Protein AF-A0A4U2ZCF8-F1 (afdb_monomer)

Nearest PDB structures (foldseek):
  4tkr-assembly1_A  TM=8.141E-01  e=1.407E+00  Listeria monocytogenes
  8wmw-assembly1_K  TM=3.908E-01  e=4.913E+00  Rhodomonas salina

Solvent-accessible surface area (backbone atoms only — not comparable to full-atom values): 3665 Å² total; per-residue (Å²): 134,88,71,86,43,70,69,56,55,51,49,27,52,54,45,16,54,51,24,18,64,34,52,77,47,62,49,75,80,49,92,100,37,62,54,41,62,22,59,57,51,38,54,52,45,18,71,75,66,34,66,69,40,18,52,52,14,48,56,51,8,46,61,62,49,76,107

Sequence (67 aa):
MNKLTTKLVVAIGIGAALYGVLGLWGFSIAPNTFIKPALAILTVFGALFGPVAGLLIGLIGHTVTDT

Secondary structure (DSSP, 8-state):
-----HHHHHHHHHHHHHHHHHHT--EEEETTEEE-THHHHHHHHHHHH-HHHHHHHHHHHHHHH--

Organism: Bacillus mycoides (NCBI:txid1405)

Radius of gyration: 12.81 Å; Cα contacts (8 Å, |Δi|>4): 80; chains: 1; bounding box: 31×22×39 Å

Mean predicted aligned error: 5.11 Å

pLDDT: mean 86.4, std 9.65, range [40.62, 94.06]

InterPro domains:
  IPR009825 ECF transporter, substrate-specific component-like [PF07155] (3-67)

Foldseek 3Di:
DDDPDPVLVVLLVVLLVVLQVQLLDFDDPDVVDTDGCSVVSLVVSCVVNHVVSSVSSVVSSCVNNVD

Structure (mmCIF, N/CA/C/O backbone):
data_AF-A0A4U2ZCF8-F1
#
_entry.id   AF-A0A4U2ZCF8-F1
#
loop_
_atom_site.group_PDB
_atom_site.id
_atom_site.type_symbol
_atom_site.label_atom_id
_atom_site.label_alt_id
_atom_site.label_comp_id
_atom_site.label_asym_id
_atom_site.label_entity_id
_atom_site.label_seq_id
_atom_site.pdbx_PDB_ins_code
_atom_site.Cartn_x
_atom_site.Cartn_y
_atom_site.Cartn_z
_atom_site.occupancy
_atom_site.B_iso_or_equiv
_atom_site.auth_seq_id
_atom_site.auth_comp_id
_atom_site.auth_asym_id
_atom_site.auth_atom_id
_atom_site.pdbx_PDB_model_num
ATOM 1 N N . MET A 1 1 ? -7.824 11.793 21.460 1.00 40.62 1 MET A N 1
ATOM 2 C CA . MET A 1 1 ? -8.281 10.397 21.653 1.00 40.62 1 MET A CA 1
ATOM 3 C C . MET A 1 1 ? -8.086 9.659 20.330 1.00 40.62 1 MET A C 1
ATOM 5 O O . MET A 1 1 ? -9.003 9.577 19.523 1.00 40.62 1 MET A O 1
ATOM 9 N N . ASN A 1 2 ? -6.853 9.224 20.055 1.00 52.09 2 ASN A N 1
ATOM 10 C CA . ASN A 1 2 ? -6.474 8.618 18.776 1.00 52.09 2 ASN A CA 1
ATOM 11 C C . ASN A 1 2 ? -6.908 7.155 18.770 1.00 52.09 2 ASN A C 1
ATOM 13 O O . ASN A 1 2 ? -6.146 6.260 19.125 1.00 52.09 2 ASN A O 1
ATOM 17 N N . LYS A 1 3 ? -8.168 6.914 18.410 1.00 59.22 3 LYS A N 1
ATOM 18 C CA . LYS A 1 3 ? -8.652 5.557 18.190 1.00 59.22 3 LYS A CA 1
ATOM 1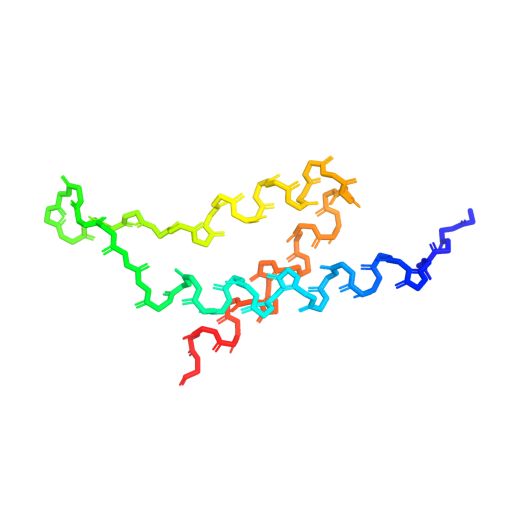9 C C . LYS A 1 3 ? -8.070 5.076 16.866 1.00 59.22 3 LYS A C 1
ATOM 21 O O . LYS A 1 3 ? -8.499 5.535 15.808 1.00 59.22 3 LYS A O 1
ATOM 26 N N . LEU A 1 4 ? -7.110 4.154 16.930 1.00 66.94 4 LEU A N 1
ATOM 27 C CA . LEU A 1 4 ? -6.863 3.222 15.834 1.00 66.94 4 LEU A CA 1
ATOM 28 C C . LEU A 1 4 ? -8.189 2.509 15.564 1.00 66.94 4 LEU A C 1
ATOM 30 O O . LEU A 1 4 ? -8.569 1.568 16.253 1.00 66.94 4 LEU A O 1
ATOM 34 N N . THR A 1 5 ? -8.956 3.057 14.629 1.00 84.31 5 THR A N 1
ATOM 35 C CA . THR A 1 5 ? -10.223 2.476 14.209 1.00 84.31 5 THR A CA 1
ATOM 36 C C . THR A 1 5 ? -9.929 1.210 13.421 1.00 84.31 5 THR A C 1
ATOM 38 O O . THR A 1 5 ? -8.954 1.158 12.667 1.00 84.31 5 THR A O 1
ATOM 41 N N . THR A 1 6 ? -10.786 0.200 13.550 1.00 88.06 6 THR A N 1
ATOM 42 C CA . THR A 1 6 ? -10.692 -1.051 12.790 1.00 88.06 6 THR A CA 1
ATOM 43 C C . THR A 1 6 ? -10.522 -0.782 11.294 1.00 88.06 6 THR A C 1
ATOM 45 O O . THR A 1 6 ? -9.727 -1.440 10.634 1.00 88.06 6 THR A O 1
ATOM 48 N N . LYS A 1 7 ? -11.174 0.268 10.770 1.00 88.31 7 LYS A N 1
ATOM 49 C CA . LYS A 1 7 ? -11.027 0.711 9.375 1.00 88.31 7 LYS A CA 1
ATOM 50 C C . LYS A 1 7 ? -9.577 1.044 9.002 1.00 88.31 7 LYS A C 1
ATOM 52 O O . LYS A 1 7 ? -9.147 0.709 7.906 1.00 88.31 7 LYS A O 1
ATOM 57 N N . LEU A 1 8 ? -8.836 1.704 9.890 1.00 89.50 8 LEU A N 1
ATOM 58 C CA . LEU A 1 8 ? -7.459 2.125 9.638 1.00 89.50 8 LEU A CA 1
ATOM 59 C C . LEU A 1 8 ? -6.511 0.924 9.700 1.00 89.50 8 LEU A C 1
ATOM 61 O O . LEU A 1 8 ? -5.652 0.790 8.838 1.00 89.50 8 LEU A O 1
ATOM 65 N N . VAL A 1 9 ? -6.721 0.010 10.651 1.00 90.44 9 VAL A N 1
ATOM 66 C CA . VAL A 1 9 ? -5.951 -1.243 10.742 1.00 90.44 9 VAL A CA 1
ATOM 67 C C . VAL A 1 9 ? -6.155 -2.106 9.493 1.00 90.44 9 VAL A C 1
ATOM 69 O O . VAL A 1 9 ? -5.186 -2.571 8.898 1.00 90.44 9 VAL A O 1
ATOM 72 N N . VAL A 1 10 ? -7.405 -2.266 9.045 1.00 92.81 10 VAL A N 1
ATOM 73 C CA . VAL A 1 10 ? -7.732 -3.013 7.819 1.00 92.81 10 VAL A CA 1
ATOM 74 C C . VAL A 1 10 ? -7.132 -2.339 6.584 1.00 92.81 10 VAL A C 1
ATOM 76 O O . VAL A 1 10 ? -6.557 -3.021 5.740 1.00 92.81 10 VAL A O 1
ATOM 79 N N . ALA A 1 11 ? -7.200 -1.007 6.491 1.00 91.88 11 ALA A N 1
ATOM 80 C CA . ALA A 1 11 ? -6.578 -0.268 5.396 1.00 91.88 11 ALA A CA 1
ATOM 81 C C . ALA A 1 11 ? -5.056 -0.473 5.345 1.00 91.88 11 ALA A C 1
ATOM 83 O O . ALA A 1 11 ? -4.512 -0.625 4.254 1.00 91.88 11 ALA A O 1
ATOM 84 N N . ILE A 1 12 ? -4.384 -0.537 6.502 1.00 92.81 12 ILE A N 1
ATOM 85 C CA . ILE A 1 12 ? -2.949 -0.842 6.571 1.00 92.81 12 ILE A CA 1
ATOM 86 C C . ILE A 1 12 ? -2.667 -2.260 6.070 1.00 92.81 12 ILE A C 1
ATOM 88 O O . ILE A 1 12 ? -1.771 -2.440 5.252 1.00 92.81 12 ILE A O 1
ATOM 92 N N . GLY A 1 13 ? -3.437 -3.259 6.510 1.00 92.25 13 GLY A N 1
ATOM 93 C CA . GLY A 1 13 ? -3.249 -4.648 6.075 1.00 92.25 13 GLY A CA 1
ATOM 94 C C . GLY A 1 13 ? -3.453 -4.836 4.568 1.00 92.25 13 GLY A C 1
ATOM 95 O O . GLY A 1 13 ? -2.607 -5.425 3.897 1.00 92.25 13 GLY A O 1
ATOM 96 N N . ILE A 1 14 ? -4.538 -4.27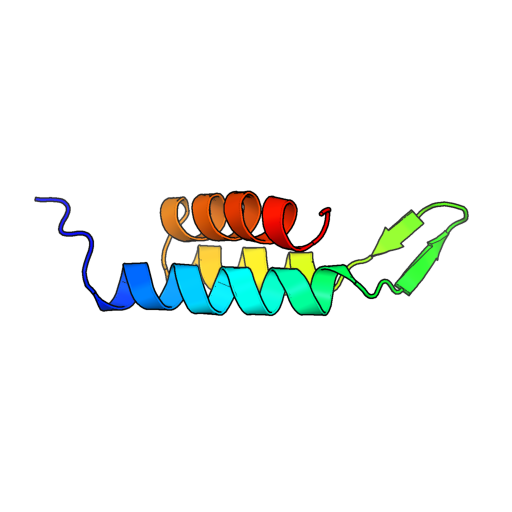7 4.019 1.00 94.06 14 ILE A N 1
ATOM 97 C CA . ILE A 1 14 ? -4.819 -4.327 2.574 1.00 94.06 14 ILE A CA 1
ATOM 98 C C . ILE A 1 14 ? -3.740 -3.567 1.797 1.00 94.06 14 ILE A C 1
ATOM 100 O O . ILE A 1 14 ? -3.214 -4.083 0.812 1.00 94.06 14 ILE A O 1
ATOM 104 N N . GLY A 1 15 ? -3.384 -2.361 2.246 1.00 92.81 15 GLY A N 1
ATOM 105 C CA . GLY A 1 15 ? -2.350 -1.550 1.611 1.00 92.81 15 GLY A CA 1
ATOM 106 C C . GLY A 1 15 ? -0.995 -2.254 1.590 1.00 92.81 15 GLY A C 1
ATOM 107 O O . GLY A 1 15 ? -0.332 -2.245 0.558 1.00 92.81 15 GLY A O 1
ATOM 108 N N . ALA A 1 16 ? -0.607 -2.909 2.688 1.00 92.38 16 ALA A N 1
ATOM 109 C CA . ALA A 1 16 ? 0.650 -3.648 2.783 1.00 92.38 16 ALA A CA 1
ATOM 110 C C . ALA A 1 16 ? 0.676 -4.871 1.852 1.00 92.38 16 ALA A C 1
ATOM 112 O O . ALA A 1 16 ? 1.676 -5.094 1.172 1.00 92.38 16 ALA A O 1
ATOM 113 N N . ALA A 1 17 ? -0.428 -5.621 1.755 1.00 92.31 17 ALA A N 1
ATOM 114 C CA . ALA A 1 17 ? -0.538 -6.748 0.827 1.00 92.31 17 ALA A CA 1
ATOM 115 C C . ALA A 1 17 ? -0.462 -6.295 -0.643 1.00 92.31 17 ALA A C 1
ATOM 117 O O . ALA A 1 17 ? 0.264 -6.888 -1.441 1.00 92.31 17 ALA A O 1
ATOM 118 N N . LEU A 1 18 ? -1.167 -5.212 -0.998 1.00 92.25 18 LEU A N 1
ATOM 119 C CA . LEU A 1 18 ? -1.111 -4.627 -2.342 1.00 92.25 18 LEU A CA 1
ATOM 120 C C . LEU A 1 18 ? 0.288 -4.095 -2.668 1.00 92.25 18 LEU A C 1
ATOM 122 O O . LEU A 1 18 ? 0.780 -4.335 -3.769 1.00 92.25 18 LEU A O 1
ATOM 126 N N . TYR A 1 19 ? 0.932 -3.409 -1.719 1.00 91.62 19 TYR A N 1
ATOM 127 C CA . TYR A 1 19 ? 2.313 -2.950 -1.857 1.00 91.62 19 TYR A CA 1
ATOM 128 C C . TYR A 1 19 ? 3.255 -4.129 -2.117 1.00 91.62 19 TYR A C 1
ATOM 130 O O . TYR A 1 19 ? 4.047 -4.057 -3.050 1.00 91.62 19 TYR A O 1
ATOM 138 N N . GLY A 1 20 ? 3.104 -5.220 -1.356 1.00 89.56 20 GLY A N 1
ATOM 139 C CA . GLY A 1 20 ? 3.824 -6.481 -1.538 1.00 89.56 20 GLY A CA 1
ATOM 140 C C . GLY A 1 20 ? 3.769 -6.987 -2.976 1.00 89.56 20 GLY A C 1
ATOM 141 O O . GLY A 1 20 ? 4.787 -7.097 -3.652 1.00 89.56 20 GLY A O 1
ATOM 142 N N . VAL A 1 21 ? 2.556 -7.220 -3.483 1.00 89.69 21 VAL A N 1
ATOM 143 C CA . VAL A 1 21 ? 2.337 -7.773 -4.83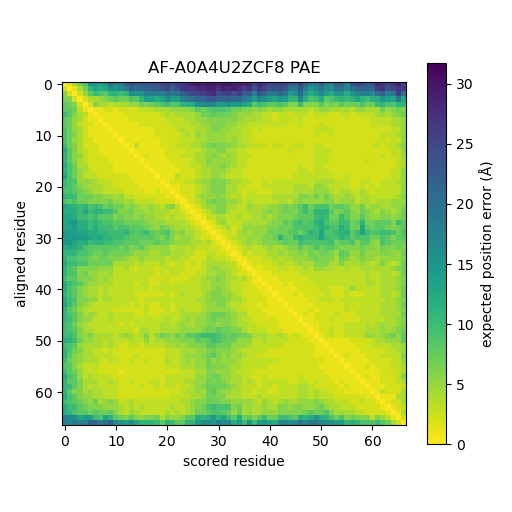1 1.00 89.69 21 VAL A CA 1
ATOM 144 C C . VAL A 1 21 ? 2.840 -6.831 -5.928 1.00 89.69 21 VAL A C 1
ATOM 146 O O . VAL A 1 21 ? 3.492 -7.265 -6.877 1.00 89.69 21 VAL A O 1
ATOM 149 N N . LEU A 1 22 ? 2.563 -5.532 -5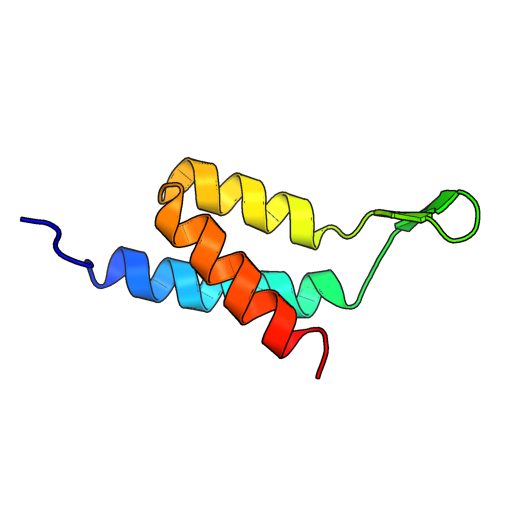.808 1.00 88.69 22 LEU A N 1
ATOM 150 C CA . LEU A 1 22 ? 2.980 -4.526 -6.792 1.00 88.69 22 LEU A CA 1
ATOM 151 C C . LEU A 1 22 ? 4.473 -4.193 -6.699 1.00 88.69 22 LEU A C 1
ATOM 153 O O . LEU A 1 22 ? 5.027 -3.614 -7.630 1.00 88.69 22 LEU A O 1
ATOM 157 N N . GLY A 1 23 ? 5.117 -4.539 -5.586 1.00 85.81 23 GLY A N 1
ATOM 158 C CA . GLY A 1 23 ? 6.547 -4.390 -5.357 1.00 85.81 23 GLY A CA 1
ATOM 159 C C . GLY A 1 23 ? 7.384 -5.464 -6.053 1.00 85.81 23 GLY A C 1
ATOM 160 O O . GLY A 1 23 ? 8.587 -5.271 -6.217 1.00 85.81 23 GLY A O 1
ATOM 161 N N . LEU A 1 24 ? 6.769 -6.554 -6.515 1.00 84.31 24 LEU A N 1
ATOM 162 C CA . LEU A 1 24 ? 7.450 -7.614 -7.269 1.00 84.31 24 LEU A CA 1
ATOM 163 C C . LEU A 1 24 ? 7.709 -7.230 -8.732 1.00 84.31 24 LEU A C 1
ATOM 165 O O . LEU A 1 24 ? 8.554 -7.825 -9.394 1.00 84.31 24 LEU A O 1
ATOM 169 N N . TRP A 1 25 ? 6.988 -6.227 -9.235 1.00 82.06 25 TRP A N 1
ATOM 170 C CA . TRP A 1 25 ? 7.040 -5.800 -10.628 1.00 82.06 25 TRP A CA 1
ATOM 171 C C . TRP A 1 25 ? 7.519 -4.353 -10.719 1.00 82.06 25 TRP A C 1
ATOM 173 O O . TRP A 1 25 ? 7.249 -3.524 -9.849 1.00 82.06 25 TRP A O 1
ATOM 183 N N . GLY A 1 26 ? 8.235 -4.028 -11.790 1.00 84.75 26 GLY A N 1
ATOM 184 C CA . GLY A 1 26 ? 8.734 -2.681 -12.019 1.00 84.75 26 GLY A CA 1
ATOM 185 C C . GLY A 1 26 ? 8.944 -2.406 -13.497 1.00 84.75 26 GLY A C 1
ATOM 186 O O . GLY A 1 26 ? 9.373 -3.276 -14.252 1.00 84.75 26 GLY A O 1
ATOM 187 N N . PHE A 1 27 ? 8.646 -1.179 -13.902 1.00 86.69 27 PHE A N 1
ATOM 188 C CA . PHE A 1 27 ? 8.889 -0.699 -15.254 1.00 86.69 27 PHE A CA 1
ATOM 189 C C . PHE A 1 27 ? 10.257 -0.026 -15.296 1.00 86.69 27 PHE A C 1
ATOM 191 O O . PHE A 1 27 ? 10.519 0.892 -14.518 1.00 86.69 27 PHE A O 1
ATOM 198 N N . SER A 1 28 ? 11.141 -0.484 -16.182 1.00 88.31 28 SER A N 1
ATOM 199 C CA . SER A 1 28 ? 12.448 0.149 -16.366 1.00 88.31 28 SER A CA 1
ATOM 200 C C . SER A 1 28 ? 12.278 1.477 -17.099 1.00 88.31 28 SER A C 1
ATOM 202 O O . SER A 1 28 ? 11.664 1.526 -18.163 1.00 88.31 28 SER A O 1
ATOM 204 N N . ILE A 1 29 ? 12.809 2.550 -16.517 1.00 88.69 29 ILE A N 1
ATOM 205 C CA . ILE A 1 29 ? 12.819 3.891 -17.128 1.00 88.69 29 ILE A CA 1
ATOM 206 C C . ILE A 1 29 ? 14.223 4.263 -17.599 1.00 88.69 29 ILE A C 1
ATOM 208 O O . ILE A 1 29 ? 14.384 4.990 -18.574 1.00 88.69 29 ILE A O 1
ATOM 212 N N . ALA A 1 30 ? 15.241 3.741 -16.921 1.00 91.19 30 ALA A N 1
ATOM 213 C CA . ALA A 1 30 ? 16.642 3.921 -17.261 1.00 91.19 30 ALA A CA 1
ATOM 214 C C . ALA A 1 30 ? 17.440 2.692 -16.783 1.00 91.19 30 ALA A C 1
ATOM 216 O O . ALA A 1 30 ? 16.909 1.880 -16.012 1.00 91.19 30 ALA A O 1
ATOM 217 N N . PRO A 1 31 ? 18.711 2.534 -17.196 1.00 88.06 31 PRO A N 1
ATOM 218 C CA . PRO A 1 31 ? 19.571 1.471 -16.683 1.00 88.06 31 PRO A CA 1
ATOM 219 C C . PRO A 1 31 ? 19.581 1.467 -15.149 1.00 88.06 31 PRO A C 1
ATOM 221 O O . PRO A 1 31 ? 19.773 2.510 -14.525 1.00 88.06 31 PRO A O 1
ATOM 224 N N . ASN A 1 32 ? 19.338 0.303 -14.541 1.00 84.50 32 ASN A N 1
ATOM 225 C CA . ASN A 1 32 ? 19.229 0.123 -13.084 1.00 84.50 32 ASN A CA 1
ATOM 226 C C . ASN A 1 32 ? 18.161 0.990 -12.381 1.00 84.50 32 ASN A C 1
ATOM 228 O O . ASN A 1 32 ? 18.157 1.078 -11.157 1.00 84.50 32 ASN A O 1
ATOM 232 N N . THR A 1 33 ? 17.244 1.619 -13.123 1.00 87.75 33 THR A N 1
ATOM 233 C CA . THR A 1 33 ? 16.173 2.455 -12.566 1.00 87.75 33 THR A CA 1
ATOM 234 C C . THR A 1 33 ? 14.820 1.873 -12.936 1.00 87.75 33 THR A C 1
ATOM 236 O O . THR A 1 33 ? 14.435 1.839 -14.109 1.00 87.75 33 THR A O 1
ATOM 239 N N . PHE A 1 34 ? 14.081 1.452 -11.915 1.00 86.00 34 PHE A N 1
ATOM 240 C CA . PHE A 1 34 ? 12.760 0.857 -12.056 1.00 86.00 34 PHE A CA 1
ATOM 241 C C . PHE A 1 34 ? 11.738 1.680 -11.281 1.00 86.00 34 PHE A C 1
ATOM 243 O O . PHE A 1 34 ? 11.925 1.956 -10.095 1.00 86.00 34 PHE A O 1
ATOM 250 N N . ILE A 1 35 ? 10.635 2.043 -11.935 1.00 87.88 35 ILE A N 1
ATOM 251 C CA . ILE A 1 35 ? 9.450 2.539 -11.240 1.00 87.88 35 ILE A CA 1
ATOM 252 C C . ILE A 1 35 ? 8.588 1.354 -10.843 1.00 87.88 35 ILE A C 1
ATOM 254 O O . ILE A 1 35 ? 8.141 0.568 -11.680 1.00 87.88 35 ILE A O 1
ATOM 258 N N . LYS A 1 36 ? 8.334 1.265 -9.539 1.00 88.56 36 LYS A N 1
ATOM 259 C CA . LYS A 1 36 ? 7.478 0.247 -8.940 1.00 88.56 36 LYS A CA 1
ATOM 260 C C . LYS A 1 36 ? 6.084 0.850 -8.731 1.00 88.56 36 LYS A C 1
ATOM 262 O O . LYS A 1 36 ? 5.978 1.882 -8.061 1.00 88.56 36 LYS A O 1
ATOM 267 N N . PRO A 1 37 ? 5.005 0.230 -9.238 1.00 87.06 37 PRO A N 1
ATOM 268 C CA . PRO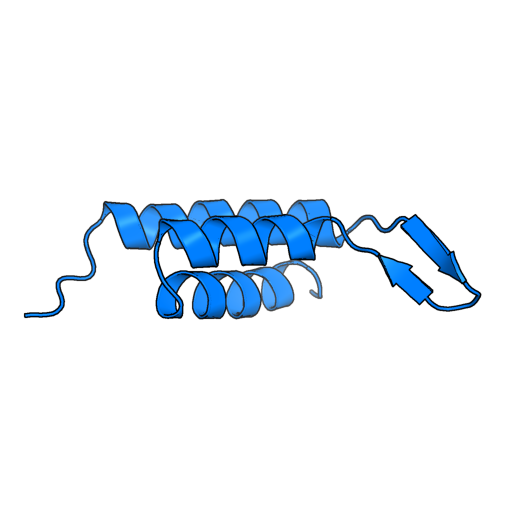 A 1 37 ? 3.642 0.706 -9.001 1.00 87.06 37 PRO A CA 1
ATOM 269 C C . PRO A 1 37 ? 3.257 0.684 -7.510 1.00 87.06 37 PRO A C 1
ATOM 271 O O . PRO A 1 37 ? 2.348 1.403 -7.100 1.00 87.06 37 PRO A O 1
ATOM 274 N N . ALA A 1 38 ? 3.999 -0.052 -6.675 1.00 87.56 38 ALA A N 1
ATOM 275 C CA . ALA A 1 38 ? 3.899 -0.007 -5.216 1.00 87.56 38 ALA A CA 1
ATOM 276 C C . ALA A 1 38 ? 4.001 1.420 -4.629 1.00 87.56 38 ALA A C 1
ATOM 278 O O . ALA A 1 38 ? 3.309 1.732 -3.658 1.00 87.56 38 ALA A O 1
ATOM 279 N N . LEU A 1 39 ? 4.782 2.323 -5.247 1.00 87.94 39 LEU A N 1
ATOM 280 C CA . LEU A 1 39 ? 4.859 3.725 -4.811 1.00 87.94 39 LEU A CA 1
ATOM 281 C C . LEU A 1 39 ? 3.516 4.458 -4.952 1.00 87.94 39 LEU A C 1
ATOM 283 O O . LEU A 1 39 ? 3.187 5.283 -4.103 1.00 87.94 39 LEU A O 1
ATOM 287 N N . ALA A 1 40 ? 2.729 4.153 -5.987 1.00 89.50 40 ALA A N 1
ATOM 288 C CA . ALA A 1 40 ? 1.422 4.777 -6.190 1.00 89.50 40 ALA A CA 1
ATOM 289 C C . ALA A 1 40 ? 0.411 4.331 -5.123 1.00 89.50 40 ALA A C 1
ATOM 291 O O . ALA A 1 40 ? -0.390 5.131 -4.647 1.00 89.50 40 ALA A O 1
ATOM 292 N N . ILE A 1 41 ? 0.472 3.069 -4.688 1.00 90.12 41 ILE A N 1
ATOM 293 C CA . ILE A 1 41 ? -0.368 2.586 -3.584 1.00 90.12 41 ILE A CA 1
ATOM 294 C C . ILE A 1 41 ? -0.019 3.302 -2.286 1.00 90.12 41 ILE A C 1
ATOM 296 O O . ILE A 1 41 ? -0.917 3.738 -1.566 1.00 90.12 41 ILE A O 1
ATOM 300 N N . LEU A 1 42 ? 1.272 3.479 -2.009 1.00 90.44 42 LEU A N 1
ATOM 301 C CA . LEU A 1 42 ? 1.723 4.161 -0.803 1.00 90.44 42 LEU A CA 1
ATOM 302 C C . LEU A 1 42 ? 1.201 5.605 -0.729 1.00 90.44 42 LEU A C 1
ATOM 304 O O . LEU A 1 42 ? 0.697 6.028 0.314 1.00 90.44 42 LEU A O 1
ATOM 308 N N . THR A 1 43 ? 1.272 6.347 -1.838 1.00 88.81 43 THR A N 1
ATOM 309 C CA . THR A 1 43 ? 0.807 7.741 -1.894 1.00 88.81 43 THR A CA 1
ATOM 310 C C . THR A 1 43 ? -0.714 7.848 -1.820 1.00 88.81 43 THR A C 1
ATOM 312 O O . THR A 1 43 ? -1.222 8.693 -1.082 1.00 88.81 43 THR A O 1
ATOM 315 N N . VAL A 1 44 ? -1.454 6.964 -2.498 1.00 91.94 44 VAL A N 1
ATOM 316 C CA . VAL A 1 44 ? -2.927 6.943 -2.457 1.00 91.94 44 VAL A CA 1
ATOM 317 C C . VAL A 1 44 ? -3.435 6.608 -1.053 1.00 91.94 44 VAL A C 1
ATOM 319 O O . VAL A 1 44 ? -4.271 7.331 -0.509 1.00 91.94 44 VAL A O 1
ATOM 322 N N . PHE A 1 45 ? -2.915 5.554 -0.420 1.00 90.44 45 PHE A N 1
ATOM 323 C CA . PHE A 1 45 ? -3.350 5.182 0.928 1.00 90.44 45 PHE A CA 1
ATOM 324 C C . PHE A 1 45 ? -2.892 6.193 1.987 1.00 90.44 45 PHE A C 1
ATOM 326 O O . PHE A 1 45 ? -3.649 6.473 2.917 1.00 90.44 45 PHE A O 1
ATOM 333 N N . GLY A 1 46 ? -1.707 6.793 1.831 1.00 89.00 46 GLY A N 1
ATOM 334 C CA . GLY A 1 46 ? -1.246 7.884 2.693 1.00 89.00 46 GLY A CA 1
ATOM 335 C C . GLY A 1 46 ? -2.128 9.133 2.599 1.00 89.00 46 GLY A C 1
ATOM 336 O O . GLY A 1 46 ? -2.428 9.747 3.622 1.00 89.00 46 GLY A O 1
ATOM 337 N N . ALA A 1 47 ? -2.605 9.476 1.398 1.00 90.94 47 ALA A N 1
ATOM 338 C CA . ALA A 1 47 ? -3.524 10.595 1.195 1.00 90.94 47 ALA A CA 1
ATOM 339 C C . ALA A 1 47 ? -4.922 10.328 1.783 1.00 90.94 47 ALA A C 1
ATOM 341 O O . ALA A 1 47 ? -5.536 11.233 2.344 1.00 90.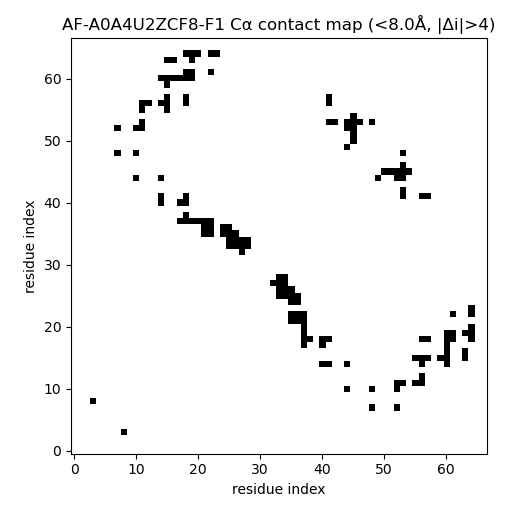94 47 ALA A O 1
ATOM 342 N N . LEU A 1 48 ? -5.423 9.090 1.685 1.00 89.62 48 LEU A N 1
ATOM 343 C CA . LEU A 1 48 ? -6.777 8.731 2.126 1.00 89.62 48 LEU A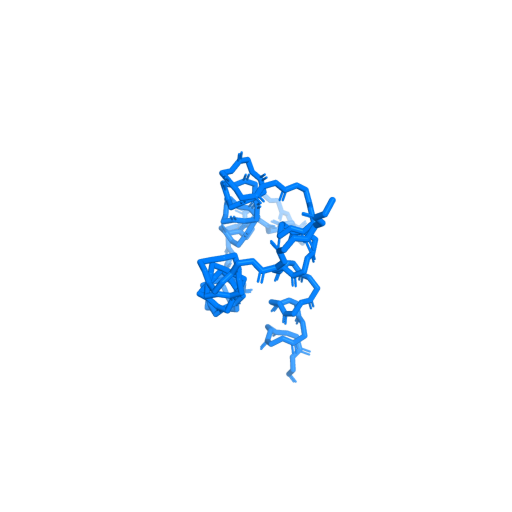 CA 1
ATOM 344 C C . LEU A 1 48 ? -6.886 8.422 3.627 1.00 89.62 48 LEU A C 1
ATOM 346 O O . LEU A 1 48 ? -7.882 8.774 4.259 1.00 89.62 48 LEU A O 1
ATOM 350 N N . PHE A 1 49 ? -5.894 7.736 4.200 1.00 87.81 49 PHE A N 1
ATOM 351 C CA . PHE A 1 49 ? -5.923 7.242 5.586 1.00 87.81 49 PHE A CA 1
ATOM 352 C C . PHE A 1 49 ? -4.942 7.975 6.510 1.00 87.81 49 PHE A C 1
ATOM 354 O O . PHE A 1 49 ? -4.887 7.693 7.709 1.00 87.81 49 PHE A O 1
ATOM 361 N N . GLY A 1 50 ? -4.205 8.944 5.967 1.00 89.12 50 GLY A N 1
ATOM 362 C CA . GLY A 1 50 ? -3.267 9.786 6.690 1.00 89.12 50 GLY A CA 1
ATOM 363 C C . GLY A 1 50 ? -1.824 9.264 6.676 1.00 89.12 50 GLY A C 1
ATOM 364 O O . GLY A 1 50 ? -1.555 8.108 6.332 1.00 89.12 50 GLY A O 1
ATOM 365 N N . PRO A 1 51 ? -0.872 10.112 7.107 1.00 88.31 51 PRO A N 1
ATOM 366 C CA . PRO A 1 51 ? 0.561 9.847 6.975 1.00 88.31 51 PRO A CA 1
ATOM 367 C C . PRO A 1 51 ? 1.023 8.626 7.777 1.00 88.31 51 PRO A C 1
ATOM 369 O O . PRO A 1 51 ? 1.893 7.888 7.327 1.00 88.31 51 PRO A O 1
ATOM 372 N N . VAL A 1 52 ? 0.408 8.369 8.937 1.00 89.06 52 VAL A N 1
ATOM 373 C CA . VAL A 1 52 ? 0.742 7.211 9.784 1.00 89.06 52 VAL A CA 1
ATOM 374 C C . VAL A 1 52 ? 0.360 5.896 9.100 1.00 89.06 52 VAL A C 1
ATOM 376 O O . VAL A 1 52 ? 1.129 4.941 9.143 1.00 89.06 52 VAL A O 1
ATOM 379 N N . ALA A 1 53 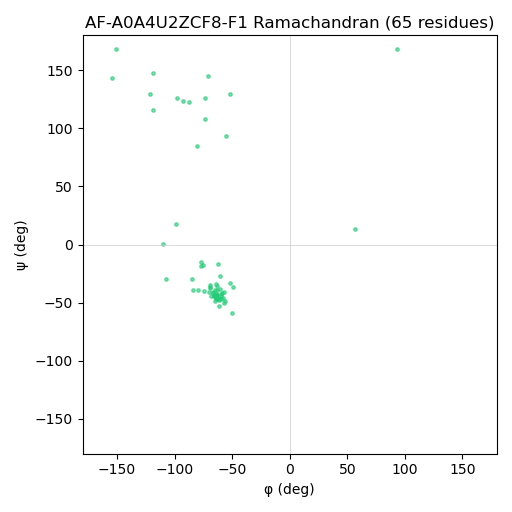? -0.800 5.848 8.436 1.00 89.38 53 ALA A N 1
ATOM 380 C CA . ALA A 1 53 ? -1.228 4.661 7.702 1.00 89.38 53 ALA A CA 1
ATOM 381 C C . ALA A 1 53 ? -0.305 4.393 6.508 1.00 89.38 53 ALA A C 1
ATOM 383 O O . ALA A 1 53 ? 0.135 3.263 6.332 1.00 89.38 53 ALA A O 1
ATOM 384 N N . GLY A 1 54 ? 0.051 5.436 5.749 1.00 90.31 54 GLY A N 1
ATOM 385 C CA . GLY A 1 54 ? 1.030 5.333 4.665 1.00 90.31 54 GLY A CA 1
ATOM 386 C C . GLY A 1 54 ? 2.375 4.792 5.153 1.00 90.31 54 GLY A C 1
ATOM 387 O O . GLY A 1 54 ? 2.864 3.805 4.617 1.00 90.31 54 GLY A O 1
ATOM 388 N N . LEU A 1 55 ? 2.938 5.360 6.224 1.00 90.88 55 LEU A N 1
ATOM 389 C CA . LEU A 1 55 ? 4.214 4.902 6.786 1.00 90.88 55 LEU A CA 1
ATOM 390 C C . LEU A 1 55 ? 4.167 3.412 7.159 1.00 90.88 55 LEU A C 1
ATOM 392 O O . LEU A 1 55 ? 5.043 2.652 6.751 1.00 90.88 55 LEU A O 1
ATOM 396 N N . LEU A 1 56 ? 3.125 2.981 7.876 1.00 91.75 56 LEU A N 1
ATOM 397 C CA . LEU A 1 56 ? 2.969 1.583 8.289 1.00 91.75 56 LEU A CA 1
ATOM 398 C C . LEU A 1 56 ? 2.771 0.638 7.096 1.00 91.75 56 LEU A C 1
ATOM 400 O O . LEU A 1 56 ? 3.355 -0.442 7.083 1.00 91.75 56 LEU A O 1
ATOM 404 N N . ILE A 1 57 ? 2.006 1.053 6.082 1.00 93.00 57 ILE A N 1
ATOM 405 C CA . ILE A 1 57 ? 1.838 0.297 4.832 1.00 93.00 57 ILE A CA 1
ATOM 406 C C . ILE A 1 57 ? 3.180 0.106 4.130 1.00 93.00 57 ILE A C 1
ATOM 408 O O . ILE A 1 57 ? 3.485 -1.008 3.719 1.00 93.00 57 ILE A O 1
ATOM 412 N N . GLY A 1 58 ? 3.979 1.167 4.001 1.00 90.06 58 GLY A N 1
ATOM 413 C CA . GLY A 1 58 ? 5.286 1.100 3.348 1.00 90.06 58 GLY A CA 1
ATOM 414 C C . GLY A 1 58 ? 6.275 0.229 4.117 1.00 90.06 58 GLY A C 1
ATOM 415 O O . GLY A 1 58 ? 6.938 -0.605 3.513 1.00 90.06 58 GLY A O 1
ATOM 416 N N . LEU A 1 59 ? 6.331 0.375 5.446 1.00 90.94 59 LEU A N 1
ATOM 417 C CA . LEU A 1 59 ? 7.218 -0.415 6.302 1.00 90.94 59 LEU A CA 1
ATOM 418 C C . LEU A 1 59 ? 6.884 -1.912 6.214 1.00 90.94 59 LEU A C 1
ATOM 420 O O . LEU A 1 59 ? 7.756 -2.722 5.915 1.00 90.94 59 LEU A O 1
ATOM 424 N N . ILE A 1 60 ? 5.615 -2.272 6.433 1.00 91.19 60 ILE A N 1
ATOM 425 C CA . ILE A 1 60 ? 5.162 -3.669 6.399 1.00 91.19 60 ILE A CA 1
ATOM 426 C C . ILE A 1 60 ? 5.244 -4.212 4.967 1.00 91.19 60 ILE A C 1
ATOM 428 O O . ILE A 1 60 ? 5.754 -5.306 4.746 1.00 91.19 60 ILE A O 1
ATOM 432 N N . GLY A 1 61 ? 4.798 -3.439 3.978 1.00 89.50 61 GLY A N 1
ATOM 433 C CA . GLY A 1 61 ? 4.835 -3.822 2.569 1.00 89.50 61 GLY A CA 1
ATOM 434 C C . GLY A 1 61 ? 6.250 -4.109 2.067 1.00 89.50 61 GLY A C 1
ATOM 435 O O . GLY A 1 61 ? 6.445 -5.109 1.379 1.00 89.50 61 GLY A O 1
ATOM 436 N N . HIS A 1 62 ? 7.246 -3.304 2.452 1.00 88.31 62 HIS A N 1
ATOM 437 C CA . HIS A 1 62 ? 8.652 -3.590 2.150 1.00 88.31 62 HIS A CA 1
ATOM 438 C C . HIS A 1 62 ? 9.106 -4.905 2.772 1.00 88.31 62 HIS A C 1
ATOM 440 O O . HIS A 1 62 ? 9.630 -5.751 2.061 1.00 88.31 62 HIS A O 1
ATOM 446 N N . THR A 1 63 ? 8.821 -5.133 4.060 1.00 86.69 63 THR A N 1
ATOM 447 C CA . THR A 1 63 ? 9.198 -6.402 4.706 1.00 86.69 63 THR A CA 1
ATOM 448 C C . THR A 1 63 ? 8.558 -7.625 4.055 1.00 86.69 63 THR A C 1
ATOM 450 O O . THR A 1 63 ? 9.133 -8.695 4.135 1.00 86.69 63 THR A O 1
ATOM 453 N N . VAL A 1 64 ? 7.395 -7.483 3.411 1.00 84.50 64 VAL A N 1
ATOM 454 C CA . VAL A 1 64 ? 6.721 -8.567 2.673 1.00 84.50 64 VAL A CA 1
ATOM 455 C C . VAL A 1 64 ? 7.248 -8.709 1.240 1.00 84.50 64 VAL A C 1
ATOM 457 O O . VAL A 1 64 ? 7.201 -9.795 0.679 1.00 84.50 64 VAL A O 1
ATOM 460 N N . THR A 1 65 ? 7.707 -7.618 0.622 1.00 84.62 65 THR A N 1
ATOM 461 C CA . THR A 1 65 ? 8.246 -7.636 -0.750 1.00 84.62 65 THR A CA 1
ATOM 462 C C . THR A 1 65 ? 9.687 -8.136 -0.783 1.00 84.62 65 THR A C 1
ATOM 464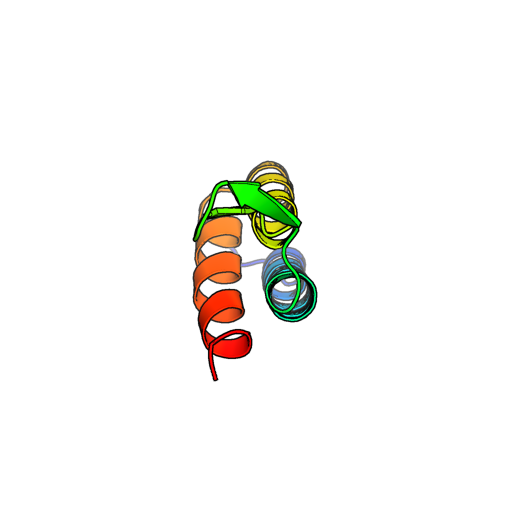 O O . THR A 1 65 ? 10.070 -8.828 -1.718 1.00 84.62 65 THR A O 1
ATOM 467 N N . ASP A 1 66 ? 10.481 -7.732 0.209 1.00 75.88 66 ASP A N 1
ATOM 468 C CA . ASP A 1 66 ? 11.931 -7.930 0.269 1.00 75.88 66 ASP A CA 1
ATOM 469 C C . ASP A 1 66 ? 12.328 -9.145 1.145 1.00 75.88 66 ASP A C 1
ATOM 471 O O . ASP A 1 66 ? 13.477 -9.239 1.579 1.00 75.88 66 ASP A O 1
ATOM 475 N N . THR A 1 67 ? 11.386 -10.059 1.428 1.00 56.84 67 THR A N 1
ATOM 476 C CA . THR A 1 67 ? 11.670 -11.413 1.953 1.00 56.84 67 THR A CA 1
ATOM 477 C C . THR A 1 67 ? 12.224 -12.320 0.870 1.00 56.84 67 THR A C 1
ATOM 479 O O . THR A 1 67 ? 13.208 -13.035 1.155 1.00 56.84 67 THR A O 1
#